Protein AF-A0A2X3MMU0-F1 (afdb_monomer)

Sequence (56 aa):
MTYERRKMYNVSHLGLTCADCGAKIEELPFEPKTDRPVYCQKCARNRRRDNPRALR

Structure (mmCIF, N/CA/C/O backbone):
data_AF-A0A2X3MMU0-F1
#
_entry.id   AF-A0A2X3MMU0-F1
#
loop_
_atom_site.group_PDB
_atom_site.id
_atom_site.type_symbol
_atom_site.label_atom_id
_atom_site.label_alt_id
_atom_site.label_comp_id
_atom_site.label_asym_id
_atom_site.label_entity_id
_atom_site.label_seq_id
_atom_site.pdbx_PDB_ins_code
_atom_site.Cartn_x
_atom_site.Cartn_y
_atom_site.Cartn_z
_atom_site.occupancy
_atom_site.B_iso_or_equiv
_atom_site.auth_seq_id
_atom_site.auth_comp_id
_atom_site.auth_asym_id
_atom_site.auth_atom_id
_atom_site.pdbx_PDB_model_num
ATOM 1 N N . MET A 1 1 ? 19.522 -5.153 -23.802 1.00 51.41 1 MET A N 1
ATOM 2 C CA . MET A 1 1 ? 19.606 -5.198 -22.324 1.00 51.41 1 MET A CA 1
ATOM 3 C C . MET A 1 1 ? 18.795 -4.041 -21.744 1.00 51.41 1 MET A C 1
ATOM 5 O O . MET A 1 1 ? 19.356 -3.000 -21.442 1.00 51.41 1 MET A O 1
ATOM 9 N N . THR A 1 2 ? 17.471 -4.167 -21.654 1.00 57.22 2 THR A N 1
ATOM 10 C CA . THR A 1 2 ? 16.594 -3.106 -21.124 1.00 57.22 2 THR A CA 1
ATOM 11 C C . THR A 1 2 ? 16.129 -3.505 -19.730 1.00 57.22 2 THR A C 1
ATOM 13 O O . THR A 1 2 ? 15.108 -4.162 -19.560 1.00 57.22 2 THR A O 1
ATOM 16 N N . TYR A 1 3 ? 16.927 -3.166 -18.718 1.00 70.31 3 TYR A N 1
ATOM 17 C CA . TYR A 1 3 ? 16.516 -3.288 -17.322 1.00 70.31 3 TYR A CA 1
ATOM 18 C C . TYR A 1 3 ? 15.510 -2.171 -17.032 1.00 70.31 3 TYR A C 1
ATOM 20 O O . TYR A 1 3 ? 15.882 -1.043 -16.702 1.00 70.31 3 TYR A O 1
ATOM 28 N N . GLU A 1 4 ? 14.228 -2.455 -17.242 1.00 69.31 4 GLU A N 1
ATOM 29 C CA . GLU A 1 4 ? 13.167 -1.515 -16.908 1.00 69.31 4 GLU A CA 1
ATOM 30 C C . GLU A 1 4 ? 13.126 -1.360 -15.385 1.00 69.31 4 GLU A C 1
ATOM 32 O O . GLU A 1 4 ? 12.840 -2.298 -14.638 1.00 69.31 4 GLU A O 1
ATOM 37 N N . ARG A 1 5 ? 13.538 -0.173 -14.922 1.00 71.44 5 ARG A N 1
ATOM 38 C CA . ARG A 1 5 ? 13.630 0.189 -13.505 1.00 71.44 5 ARG A CA 1
ATOM 39 C C . ARG A 1 5 ? 12.330 -0.185 -12.799 1.00 71.44 5 ARG A C 1
ATOM 41 O O . ARG A 1 5 ? 11.260 0.158 -13.291 1.00 71.44 5 ARG A O 1
ATOM 48 N N . ARG A 1 6 ? 12.435 -0.842 -11.637 1.00 70.25 6 ARG A N 1
ATOM 49 C CA . ARG A 1 6 ? 11.299 -1.140 -10.748 1.00 70.25 6 ARG A CA 1
ATOM 50 C C . ARG A 1 6 ? 10.496 0.148 -10.539 1.00 70.25 6 ARG A C 1
ATOM 52 O O . ARG A 1 6 ? 10.945 1.034 -9.816 1.00 70.25 6 ARG A O 1
ATOM 59 N N . LYS A 1 7 ? 9.359 0.276 -11.224 1.00 71.12 7 LYS A N 1
ATOM 60 C CA . LYS A 1 7 ? 8.467 1.430 -11.106 1.00 71.12 7 LYS A CA 1
ATOM 61 C C . LYS A 1 7 ? 7.791 1.323 -9.738 1.00 71.12 7 LYS A C 1
ATOM 63 O O . LYS A 1 7 ? 6.988 0.423 -9.518 1.00 71.12 7 LYS A O 1
ATOM 68 N N . MET A 1 8 ? 8.181 2.184 -8.798 1.00 80.31 8 MET A N 1
ATOM 69 C CA . MET A 1 8 ? 7.372 2.441 -7.606 1.00 80.31 8 MET A CA 1
ATOM 70 C C . MET A 1 8 ? 6.218 3.344 -8.029 1.00 80.31 8 MET A C 1
ATOM 72 O O . MET A 1 8 ? 6.430 4.384 -8.650 1.00 80.31 8 MET A O 1
ATOM 76 N N . TYR A 1 9 ? 5.003 2.914 -7.724 1.00 82.38 9 TYR A N 1
ATOM 77 C CA . TYR A 1 9 ? 3.780 3.647 -7.989 1.00 82.38 9 TYR A CA 1
ATOM 78 C C . TYR A 1 9 ? 3.440 4.462 -6.749 1.00 82.38 9 TYR A C 1
ATOM 80 O O . TYR A 1 9 ? 3.246 3.907 -5.665 1.00 82.38 9 TYR A O 1
ATOM 88 N N . ASN A 1 10 ? 3.369 5.781 -6.909 1.00 83.31 10 ASN A N 1
ATOM 89 C CA . ASN A 1 10 ? 2.863 6.661 -5.869 1.00 83.31 10 ASN A CA 1
ATOM 90 C C . ASN A 1 10 ? 1.332 6.635 -5.946 1.00 83.31 10 ASN A C 1
ATOM 92 O O . ASN A 1 10 ? 0.750 7.129 -6.905 1.00 83.31 10 ASN A O 1
ATOM 96 N N . VAL A 1 11 ? 0.690 6.002 -4.972 1.00 85.25 11 VAL A N 1
ATOM 97 C CA . VAL A 1 11 ? -0.757 5.762 -4.883 1.00 85.25 11 VAL A CA 1
ATOM 98 C C . VAL A 1 11 ? -1.440 6.688 -3.873 1.00 85.25 11 VAL A C 1
ATOM 100 O O . VAL A 1 11 ? -2.634 6.552 -3.622 1.00 85.25 11 VAL A O 1
ATOM 103 N N . SER A 1 12 ? -0.714 7.677 -3.343 1.00 81.69 12 SER A N 1
ATOM 104 C CA . SER A 1 12 ? -1.222 8.708 -2.425 1.00 81.69 12 SER A CA 1
ATOM 105 C C . SER A 1 12 ? -2.508 9.384 -2.921 1.00 81.69 12 SER A C 1
ATOM 107 O O . SER A 1 12 ? -3.388 9.718 -2.131 1.00 81.69 12 SER A O 1
ATOM 109 N N . HIS A 1 13 ? -2.650 9.541 -4.240 1.00 80.56 13 HIS A N 1
ATOM 110 C CA . HIS A 1 13 ? -3.819 10.151 -4.877 1.00 80.56 13 HIS A CA 1
ATOM 111 C C . HIS A 1 13 ? -5.040 9.217 -4.974 1.00 80.56 13 HIS A C 1
ATOM 113 O O . HIS A 1 13 ? -6.157 9.698 -5.125 1.00 80.56 13 HIS A O 1
ATOM 119 N N . LEU A 1 14 ? -4.850 7.897 -4.869 1.00 81.25 14 LEU A N 1
ATOM 120 C CA . LEU A 1 14 ? -5.928 6.899 -4.926 1.00 81.25 14 LEU A CA 1
ATOM 121 C C . LEU A 1 14 ? -6.644 6.727 -3.579 1.00 81.25 14 LEU A C 1
ATOM 123 O O . LEU A 1 14 ? -7.648 6.024 -3.512 1.00 81.25 14 LEU A O 1
ATOM 127 N N . GLY A 1 15 ? -6.135 7.332 -2.499 1.00 82.38 15 GLY A N 1
ATOM 128 C CA . GLY A 1 15 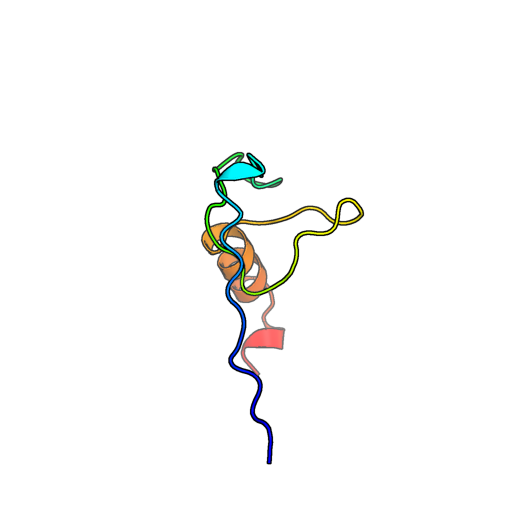? -6.761 7.246 -1.177 1.00 82.38 15 GLY A CA 1
ATOM 129 C C . GLY A 1 15 ? -6.861 5.815 -0.641 1.00 82.38 15 GLY A C 1
ATOM 130 O O . GLY A 1 15 ? -7.772 5.504 0.125 1.00 82.38 15 GLY A O 1
ATOM 131 N N . LEU A 1 16 ? -5.945 4.932 -1.053 1.00 85.69 16 LEU A N 1
ATOM 132 C CA . LEU A 1 16 ? -5.961 3.530 -0.652 1.00 85.69 16 LEU A CA 1
ATOM 133 C C . LEU A 1 16 ? -5.802 3.400 0.860 1.00 85.69 16 LEU A C 1
ATOM 135 O O . LEU A 1 16 ? -4.896 3.977 1.470 1.00 85.69 16 LEU A O 1
ATOM 139 N N . THR A 1 17 ? -6.668 2.586 1.449 1.00 88.94 17 THR A N 1
ATOM 140 C CA . THR A 1 17 ? -6.646 2.256 2.870 1.00 88.94 17 THR A CA 1
ATOM 141 C C . THR A 1 17 ? -6.252 0.800 3.058 1.00 88.94 17 THR A C 1
ATOM 143 O O . THR A 1 17 ? -6.639 -0.089 2.299 1.00 88.94 17 THR A O 1
ATOM 146 N N . CYS A 1 18 ? -5.429 0.549 4.072 1.00 90.31 18 CYS A N 1
ATOM 147 C CA . CYS A 1 18 ? -5.053 -0.801 4.450 1.00 90.31 18 CYS A CA 1
ATOM 148 C C . CYS A 1 18 ? -6.289 -1.554 4.949 1.00 90.31 18 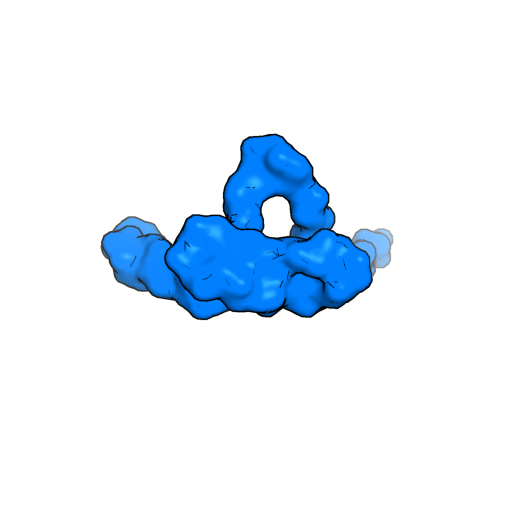CYS A C 1
ATOM 150 O O . CYS A 1 18 ? -6.906 -1.128 5.923 1.00 90.31 18 CYS A O 1
ATOM 152 N N . ALA A 1 19 ? -6.590 -2.709 4.359 1.00 88.06 19 ALA A N 1
ATOM 153 C CA . ALA A 1 19 ? -7.742 -3.521 4.765 1.00 88.06 19 ALA A CA 1
ATOM 154 C C . ALA A 1 19 ? -7.644 -4.088 6.200 1.00 88.06 19 ALA A C 1
ATOM 156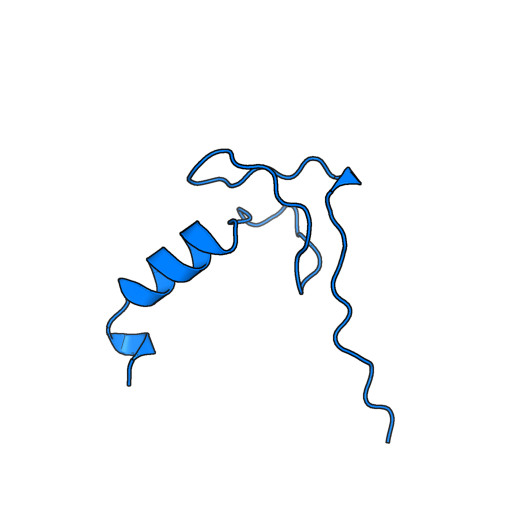 O O . ALA A 1 19 ? -8.625 -4.596 6.725 1.00 88.06 19 ALA A O 1
ATOM 157 N N . ASP A 1 20 ? -6.463 -4.034 6.819 1.00 89.00 20 ASP A N 1
ATOM 158 C CA . ASP A 1 20 ? -6.191 -4.620 8.140 1.00 89.00 20 ASP A CA 1
ATOM 159 C C . ASP A 1 20 ? -6.185 -3.552 9.251 1.00 89.00 20 ASP A C 1
ATOM 161 O O . ASP A 1 20 ? -6.733 -3.759 10.326 1.00 89.00 20 ASP A O 1
ATOM 165 N N . CYS A 1 21 ? -5.598 -2.377 8.984 1.00 89.94 21 CYS A N 1
ATOM 166 C CA . CYS A 1 21 ? -5.417 -1.319 9.987 1.00 89.94 21 CYS A CA 1
ATOM 167 C C . CYS A 1 21 ? -6.017 0.044 9.610 1.00 89.94 21 CYS A C 1
ATOM 169 O O . CYS A 1 21 ? -5.918 0.982 10.394 1.00 89.94 21 CYS A O 1
ATOM 171 N N . GLY A 1 22 ? -6.573 0.201 8.405 1.00 88.12 22 GLY A N 1
ATOM 172 C CA . GLY A 1 22 ? -7.146 1.465 7.926 1.00 88.12 22 GLY A CA 1
ATOM 173 C C . GLY A 1 22 ? -6.132 2.569 7.597 1.00 88.12 22 GLY A C 1
ATOM 174 O O . GLY A 1 22 ? -6.525 3.672 7.226 1.00 88.12 22 GLY A O 1
ATOM 175 N N . ALA A 1 23 ? -4.825 2.306 7.704 1.00 88.69 23 ALA A N 1
ATOM 176 C CA . ALA A 1 23 ? -3.793 3.293 7.389 1.00 88.69 23 ALA A CA 1
ATOM 177 C C . ALA A 1 23 ? -3.777 3.659 5.895 1.00 88.69 23 ALA A C 1
ATOM 179 O O . ALA A 1 23 ? -3.998 2.797 5.041 1.00 88.69 23 ALA A O 1
ATOM 180 N N . LYS A 1 24 ? -3.451 4.920 5.587 1.00 89.19 24 LYS A N 1
ATOM 181 C CA . LYS A 1 24 ? -3.267 5.400 4.211 1.00 89.19 24 LYS A CA 1
ATOM 182 C C . LYS A 1 24 ? -2.023 4.776 3.577 1.00 89.19 24 LYS A C 1
ATOM 184 O O . LYS A 1 24 ? -1.001 4.610 4.244 1.00 89.19 24 LYS A O 1
ATOM 189 N N . ILE A 1 25 ? -2.124 4.421 2.300 1.00 87.50 25 ILE A N 1
ATOM 190 C CA . ILE A 1 25 ? -1.028 3.851 1.514 1.00 87.50 25 ILE A CA 1
ATOM 191 C C . ILE A 1 25 ? -0.604 4.875 0.466 1.00 87.50 25 ILE A C 1
ATOM 193 O O . ILE A 1 25 ? -1.423 5.320 -0.332 1.00 87.50 25 ILE A O 1
ATOM 197 N N . GLU A 1 26 ? 0.677 5.231 0.486 1.00 87.62 26 GLU A N 1
ATOM 198 C CA . GLU A 1 26 ? 1.246 6.282 -0.365 1.00 87.62 26 GLU A CA 1
ATOM 199 C C . GLU A 1 26 ? 2.071 5.710 -1.515 1.00 87.62 26 GLU A C 1
ATOM 201 O O . GLU A 1 26 ? 2.017 6.218 -2.629 1.00 87.62 26 GLU A O 1
ATOM 206 N N . GLU A 1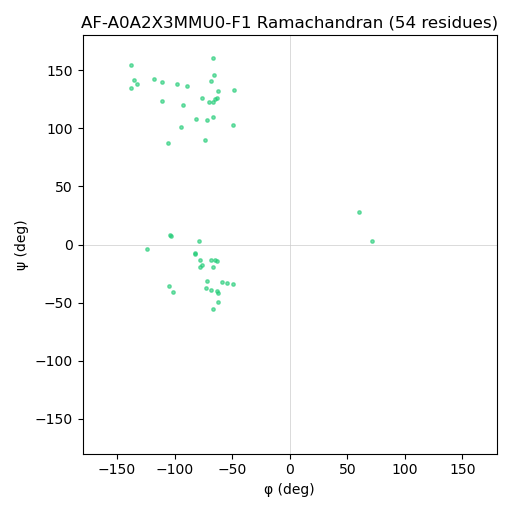 27 ? 2.787 4.607 -1.285 1.00 85.19 27 GLU A N 1
ATOM 207 C CA . GLU A 1 27 ? 3.696 4.023 -2.270 1.00 85.19 27 GLU A CA 1
ATOM 208 C C . GLU A 1 27 ? 3.584 2.501 -2.306 1.00 85.19 27 GLU A C 1
ATOM 210 O O . GLU A 1 27 ? 3.581 1.833 -1.267 1.00 85.19 27 GLU A O 1
ATOM 215 N N . LEU A 1 28 ? 3.521 1.942 -3.515 1.00 84.62 28 LEU A N 1
ATOM 216 C CA . LEU A 1 28 ? 3.523 0.502 -3.749 1.00 84.62 28 LEU A CA 1
ATOM 217 C C . LEU A 1 28 ? 4.463 0.138 -4.904 1.00 84.62 28 LEU A C 1
ATOM 219 O O . LEU A 1 28 ? 4.500 0.827 -5.921 1.00 84.62 28 LEU A O 1
ATOM 223 N N . PRO A 1 29 ? 5.205 -0.979 -4.808 1.00 82.12 29 PRO A N 1
ATOM 224 C CA . PRO A 1 29 ? 6.048 -1.462 -5.903 1.00 82.12 29 PRO A CA 1
ATOM 225 C C . PRO A 1 29 ? 5.246 -2.189 -6.998 1.00 82.12 29 PRO A C 1
ATOM 227 O O . PRO A 1 29 ? 5.832 -2.759 -7.915 1.00 82.12 29 PRO A O 1
ATOM 230 N N . PHE A 1 30 ? 3.920 -2.233 -6.871 1.00 82.56 30 PHE A N 1
ATOM 231 C CA . PHE A 1 30 ? 2.998 -2.865 -7.802 1.00 82.56 30 PHE A CA 1
ATOM 232 C C . PHE A 1 30 ? 1.780 -1.972 -7.999 1.00 82.56 30 PHE A C 1
ATOM 234 O O . PHE A 1 30 ? 1.411 -1.193 -7.120 1.00 82.56 30 PHE A O 1
ATOM 241 N N . GLU A 1 31 ? 1.138 -2.133 -9.146 1.00 81.19 31 GLU A N 1
ATOM 242 C CA . GLU A 1 31 ? -0.099 -1.436 -9.456 1.00 81.19 31 GLU A CA 1
ATOM 243 C C . GLU A 1 31 ? -1.241 -1.994 -8.581 1.00 81.19 31 GLU A C 1
ATOM 245 O O . GLU A 1 31 ? -1.464 -3.215 -8.568 1.00 81.19 31 GLU A O 1
ATOM 250 N N . PRO A 1 32 ? -1.929 -1.152 -7.789 1.00 77.94 32 PRO A N 1
ATOM 251 C CA . PRO A 1 32 ? -3.016 -1.596 -6.925 1.00 77.94 32 PRO A CA 1
ATOM 252 C C . PRO A 1 32 ? -4.193 -2.079 -7.780 1.00 77.94 32 PRO A C 1
ATOM 254 O O . PRO A 1 32 ? -4.723 -1.337 -8.601 1.00 77.94 32 PRO A O 1
ATOM 257 N N . LYS A 1 33 ? -4.610 -3.334 -7.587 1.00 78.88 33 LYS A N 1
ATOM 258 C CA . LYS A 1 33 ? -5.769 -3.922 -8.274 1.00 78.88 33 LYS A CA 1
ATOM 259 C C . LYS A 1 33 ? -6.996 -3.860 -7.373 1.00 78.88 33 LYS A C 1
ATOM 261 O O . LYS A 1 33 ? -6.896 -4.188 -6.194 1.00 78.88 33 LYS A O 1
ATOM 266 N N . THR A 1 34 ? -8.148 -3.517 -7.938 1.00 74.00 34 THR A N 1
ATOM 267 C CA . THR A 1 34 ? -9.439 -3.469 -7.228 1.00 74.00 34 THR A CA 1
ATOM 268 C C . THR A 1 34 ? -9.929 -4.842 -6.767 1.00 74.00 34 THR A C 1
ATOM 270 O O . THR A 1 34 ? -10.731 -4.920 -5.844 1.00 74.00 34 THR A O 1
ATOM 273 N N . ASP A 1 35 ? -9.418 -5.929 -7.350 1.00 80.31 35 ASP A N 1
ATOM 274 C CA . ASP A 1 35 ? -9.831 -7.296 -7.013 1.00 80.31 35 ASP A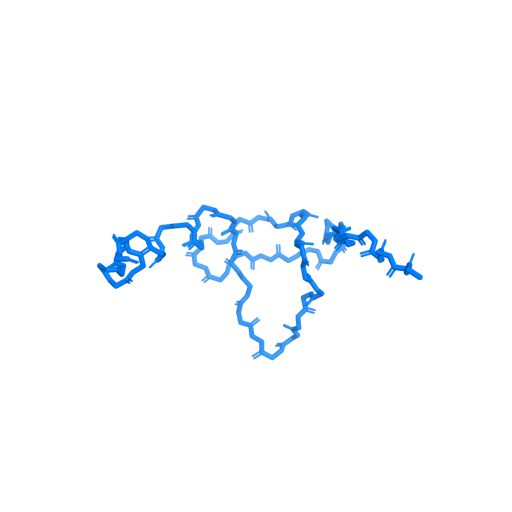 CA 1
ATOM 275 C C . ASP A 1 35 ? -9.231 -7.838 -5.705 1.00 80.31 35 ASP A C 1
ATOM 277 O O . ASP A 1 35 ? -9.637 -8.904 -5.242 1.00 80.31 35 ASP A O 1
ATOM 281 N N . ARG A 1 36 ? -8.206 -7.188 -5.126 1.00 81.50 36 ARG A N 1
ATOM 282 C CA . ARG A 1 36 ? -7.468 -7.733 -3.970 1.00 81.50 36 ARG A CA 1
ATOM 283 C C . ARG A 1 36 ? -7.283 -6.695 -2.862 1.00 81.50 36 ARG A C 1
ATOM 285 O O . ARG A 1 36 ? -6.904 -5.565 -3.161 1.00 81.50 36 ARG A O 1
ATOM 292 N N . PRO A 1 37 ? -7.456 -7.079 -1.580 1.00 84.31 37 PRO A N 1
ATOM 293 C CA . PRO A 1 37 ? -7.216 -6.174 -0.465 1.00 84.31 37 PRO A CA 1
ATOM 294 C C . PRO A 1 37 ? -5.743 -5.762 -0.431 1.00 84.31 37 PRO A C 1
ATOM 296 O O . PRO A 1 37 ? -4.838 -6.603 -0.414 1.00 84.31 37 PRO A O 1
ATOM 299 N N . VAL A 1 38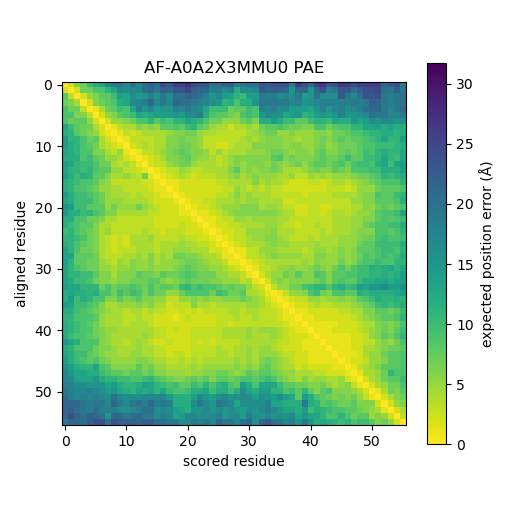 ? -5.508 -4.453 -0.419 1.00 87.25 38 VAL A N 1
ATOM 300 C CA . VAL A 1 38 ? -4.168 -3.875 -0.345 1.00 87.25 38 VAL A CA 1
ATOM 301 C C . VAL A 1 38 ? -3.783 -3.699 1.123 1.00 87.25 38 VAL A C 1
ATOM 303 O O . VAL A 1 38 ? -4.577 -3.249 1.952 1.00 87.25 38 VAL A O 1
ATOM 306 N N . TYR A 1 3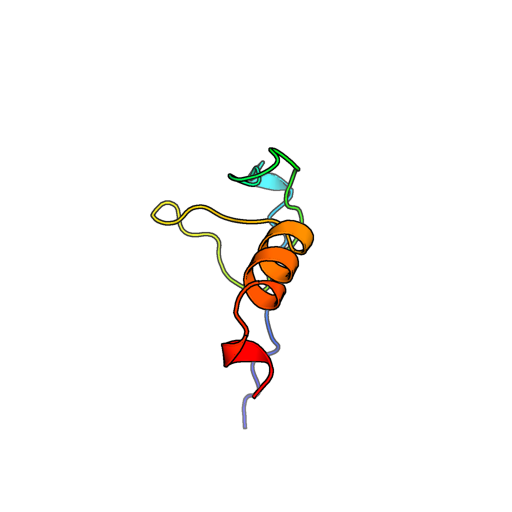9 ? -2.542 -4.056 1.451 1.00 88.94 39 TYR A N 1
ATOM 307 C CA . TYR A 1 39 ? -1.996 -3.940 2.800 1.00 88.94 39 TYR A CA 1
ATOM 308 C C . TYR A 1 39 ? -0.816 -2.978 2.821 1.00 88.94 39 TYR A C 1
ATOM 310 O O . TYR A 1 39 ? 0.019 -2.984 1.916 1.00 88.94 39 TYR A O 1
ATOM 318 N N . CYS A 1 40 ? -0.706 -2.193 3.892 1.00 89.06 40 CYS A N 1
ATOM 319 C CA . CYS A 1 40 ? 0.470 -1.365 4.116 1.00 89.06 40 CYS A CA 1
ATOM 320 C C . CYS A 1 40 ? 1.708 -2.239 4.387 1.00 89.06 40 CYS A C 1
ATOM 322 O O . CYS A 1 40 ? 1.604 -3.398 4.808 1.00 89.06 40 CYS A O 1
ATOM 324 N N . GLN A 1 41 ? 2.901 -1.666 4.208 1.00 85.19 41 GLN A N 1
ATOM 325 C CA . GLN A 1 41 ? 4.169 -2.379 4.397 1.00 85.19 41 GLN A CA 1
ATOM 326 C C . GLN A 1 41 ? 4.287 -3.030 5.786 1.00 85.19 41 GLN A C 1
ATOM 328 O O . GLN A 1 41 ? 4.872 -4.106 5.914 1.00 85.19 41 GLN A O 1
ATOM 333 N N . LYS A 1 42 ? 3.702 -2.418 6.827 1.00 88.56 42 LYS A N 1
ATOM 334 C CA . LYS A 1 42 ? 3.699 -2.961 8.194 1.00 88.56 42 LYS A CA 1
ATOM 335 C C . LYS A 1 42 ? 2.872 -4.245 8.296 1.00 88.56 42 LYS A C 1
ATOM 337 O O . LYS A 1 42 ? 3.424 -5.271 8.686 1.00 88.56 42 LYS A O 1
ATOM 342 N N . CYS A 1 43 ? 1.600 -4.222 7.889 1.00 90.44 43 CYS A N 1
ATOM 343 C CA . CYS A 1 43 ? 0.723 -5.399 7.923 1.00 90.44 43 CYS A CA 1
ATOM 344 C C . CYS A 1 43 ? 1.233 -6.510 6.995 1.00 90.44 43 CYS A C 1
ATOM 346 O O . CYS A 1 43 ? 1.269 -7.678 7.382 1.00 90.44 43 CYS A O 1
ATOM 348 N N . ALA A 1 44 ? 1.724 -6.146 5.804 1.00 86.62 44 ALA A N 1
ATOM 349 C CA . ALA A 1 44 ? 2.332 -7.094 4.874 1.00 86.62 44 ALA A CA 1
ATOM 350 C C . ALA A 1 44 ? 3.586 -7.763 5.467 1.00 86.62 44 ALA A C 1
ATOM 352 O O . ALA A 1 44 ? 3.770 -8.971 5.318 1.00 86.62 44 ALA A O 1
ATOM 353 N N . ARG A 1 45 ? 4.444 -7.006 6.167 1.00 85.75 45 ARG A N 1
ATOM 354 C CA . ARG A 1 45 ? 5.624 -7.550 6.858 1.00 85.75 45 ARG A CA 1
ATOM 355 C C . ARG A 1 45 ? 5.234 -8.418 8.052 1.00 85.75 45 ARG A C 1
ATOM 357 O O . ARG A 1 45 ? 5.863 -9.452 8.245 1.00 85.75 45 ARG A O 1
ATOM 364 N N . ASN A 1 46 ? 4.212 -8.028 8.816 1.00 87.31 46 ASN A N 1
ATOM 365 C CA . ASN A 1 46 ? 3.729 -8.802 9.958 1.00 87.31 46 ASN A CA 1
ATOM 366 C C . ASN A 1 46 ? 3.205 -10.174 9.517 1.00 87.31 46 ASN A C 1
ATOM 368 O O . ASN A 1 46 ? 3.689 -11.193 9.994 1.00 87.31 46 ASN A O 1
ATOM 372 N N . ARG A 1 47 ? 2.341 -10.213 8.493 1.00 83.25 47 ARG A N 1
ATOM 373 C CA . ARG A 1 47 ? 1.838 -11.476 7.922 1.00 83.25 47 ARG A CA 1
ATOM 374 C C . ARG A 1 47 ? 2.939 -12.390 7.384 1.00 83.25 47 ARG A C 1
ATOM 376 O O . ARG A 1 47 ? 2.795 -13.605 7.423 1.00 83.25 47 ARG A O 1
ATOM 383 N N . ARG A 1 48 ? 4.037 -11.828 6.865 1.00 79.25 48 ARG A N 1
ATOM 384 C CA . ARG A 1 48 ? 5.193 -12.628 6.426 1.00 79.25 48 ARG A CA 1
ATOM 385 C C . ARG A 1 48 ? 5.985 -13.214 7.595 1.00 79.25 48 ARG A C 1
ATOM 387 O O . ARG A 1 48 ? 6.556 -14.281 7.421 1.00 79.25 48 ARG A O 1
ATOM 394 N N . ARG A 1 49 ? 6.033 -12.538 8.749 1.00 75.00 49 ARG A N 1
ATOM 395 C CA . ARG A 1 49 ? 6.729 -13.025 9.955 1.00 75.00 49 ARG A CA 1
ATOM 396 C C . ARG A 1 49 ? 5.983 -14.171 10.632 1.00 75.00 49 ARG A C 1
ATOM 398 O O . ARG A 1 49 ? 6.630 -15.111 11.070 1.00 75.00 49 ARG A O 1
ATOM 405 N N . ASP A 1 50 ? 4.654 -14.113 10.649 1.00 70.88 50 ASP A N 1
ATOM 406 C CA . ASP A 1 50 ? 3.800 -15.192 11.167 1.00 70.88 50 ASP A CA 1
ATOM 407 C C . ASP A 1 50 ? 3.832 -16.465 10.309 1.00 70.88 50 ASP A C 1
ATOM 409 O O . ASP A 1 50 ? 3.376 -17.519 10.742 1.00 70.88 50 ASP A O 1
ATOM 413 N N . ASN A 1 51 ? 4.380 -16.406 9.089 1.00 70.12 51 ASN A N 1
ATOM 414 C CA . ASN A 1 51 ? 4.558 -17.589 8.261 1.00 70.12 51 ASN A CA 1
ATOM 415 C C . ASN A 1 51 ? 5.971 -18.178 8.455 1.00 70.12 51 ASN A C 1
ATOM 417 O O . ASN A 1 51 ? 6.916 -17.708 7.813 1.00 70.12 51 ASN A O 1
ATOM 421 N N . PRO A 1 52 ? 6.144 -19.252 9.251 1.00 66.75 52 PRO A N 1
ATOM 422 C CA . PRO A 1 52 ? 7.455 -19.857 9.496 1.00 66.75 52 PRO A CA 1
ATOM 423 C C . PRO A 1 52 ? 8.110 -20.430 8.226 1.00 66.75 52 PRO A C 1
ATOM 425 O O . PRO A 1 52 ? 9.309 -20.695 8.223 1.00 66.75 52 PRO A O 1
ATOM 428 N N . ARG A 1 53 ? 7.363 -20.596 7.119 1.00 66.62 53 ARG A N 1
ATOM 429 C CA . ARG A 1 53 ? 7.917 -21.030 5.822 1.00 66.62 53 ARG A CA 1
ATOM 430 C C . ARG A 1 53 ? 8.674 -19.939 5.062 1.00 66.62 53 ARG A C 1
ATOM 432 O O . ARG A 1 53 ? 9.423 -20.284 4.161 1.00 66.62 53 ARG A O 1
ATOM 439 N N . ALA A 1 54 ? 8.491 -18.658 5.390 1.00 63.53 54 ALA A N 1
ATOM 440 C CA . ALA A 1 54 ? 9.206 -17.557 4.730 1.00 63.53 54 ALA A CA 1
ATOM 441 C C . ALA A 1 54 ? 10.624 -17.320 5.292 1.00 63.53 54 ALA A C 1
ATOM 443 O O . ALA A 1 54 ? 11.362 -16.503 4.749 1.00 63.53 54 ALA A O 1
ATOM 444 N N . LEU A 1 55 ? 10.976 -18.007 6.385 1.00 61.50 55 LEU A N 1
ATOM 445 C CA . LEU A 1 55 ? 12.275 -17.960 7.069 1.00 61.50 55 LEU A CA 1
ATOM 446 C C . LEU A 1 55 ? 13.160 -19.186 6.774 1.00 61.50 55 LEU A C 1
ATOM 448 O O . LEU A 1 55 ? 14.203 -19.338 7.407 1.00 61.50 55 LEU A O 1
ATOM 452 N N . ARG A 1 56 ? 12.742 -20.056 5.847 1.00 57.84 56 ARG A N 1
ATOM 453 C CA . ARG A 1 56 ? 13.568 -21.145 5.310 1.00 57.84 56 ARG A CA 1
ATOM 454 C C . ARG A 1 56 ? 14.247 -20.730 4.016 1.00 57.84 56 ARG A C 1
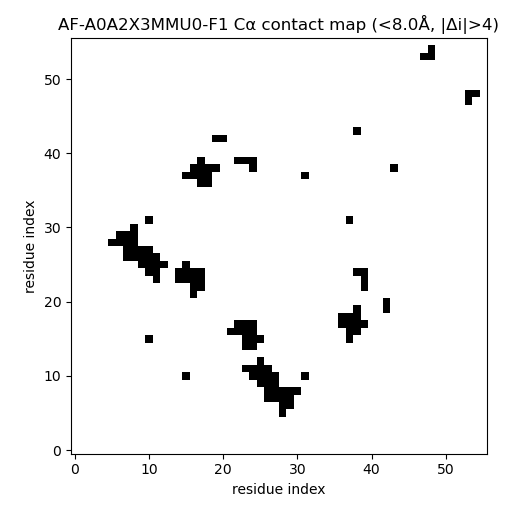ATOM 456 O O . ARG A 1 56 ? 13.591 -20.019 3.223 1.00 57.84 56 ARG A O 1
#

Nearest PDB structures (foldseek):
  6djx-assembly1_A  TM=7.397E-01  e=6.844E+00  Bactrocer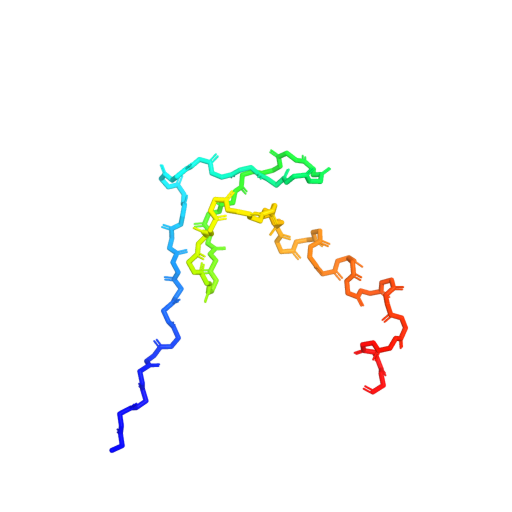a dorsalis
  8ikm-assembly1_A  TM=6.028E-01  e=5.521E+00  Homo sapiens
  8ikt-assembly1_A  TM=6.012E-01  e=5.521E+00  Homo sapiens
  6glc-assembly1_A  TM=5.602E-01  e=4.454E+00  Homo sapiens
  4gmj-assembly2_D  TM=3.891E-01  e=9.115E+00  Homo sapiens

Foldseek 3Di:
DDPPPQDKDQCQVVQQAQPPPRDGDGIDSDDDDPVDGDHHPVVVVVVCVVPPVNVD

Mean predicted aligned error: 7.67 Å

InterPro domains:
  IPR026363 CxxC-x17-CxxC domain [PF23477] (16-47)
  IPR026363 CxxC-x17-CxxC domain [TIGR04272] (7-48)

Solvent-accessible surface area (backbone atoms only — not comparable to full-atom values): 3699 Å² total; per-residue (Å²): 139,84,81,76,71,86,61,66,41,76,37,55,87,71,68,40,50,16,76,86,77,62,48,78,39,45,72,34,78,57,84,88,53,93,91,51,87,50,63,41,73,66,60,51,50,49,59,48,65,76,35,76,74,72,77,109

Organism: NCBI:txid2026885

pLDDT: mean 79.78, std 9.45, range [51.41, 90.44]

Secondary structure (DSSP, 8-state):
--------EE-GGGT-B-TTT--B--EESSPPPTTS----HHHHHHHHHS-GGGG-

Radius of gyration: 13.49 Å; Cα contacts (8 Å, |Δi|>4): 60; chains: 1; bounding box: 29×31×34 Å